Protein AF-A0A536B8F1-F1 (afdb_monomer_lite)

Sequence (92 aa):
MKQTAPPKICARPGCASSVKKATAKYCSISCCAIDPSRQERLRRQARRAPIIPLAHQLSIIFQVHPDIEASLDEQALGRDDIPAGLQRLRAV

pLDDT: mean 72.9, std 17.75, range [42.28, 95.75]

Foldseek 3Di:
DDDDPPFDAAPAPPGRDGDPDPPDRHNDPVSCVPRPVNVVVVVVVVVVDPPDPVVVVDPDPPPPDVCPVVVVVVVVPPDPPDPPVCPVVPPD

Secondary structure (DSSP, 8-state):
--PPPPPPBP-STT--PBPSSTT-SSSSHHHHHH-HHHHHHHHHHHHHS----HHHH--------TTHHHHHHHHHTT-----GGGGGGG--

Radius of gyration: 22.69 Å; chains: 1; bounding box: 39×27×69 Å

Structure (mmCIF, N/CA/C/O backbone):
data_AF-A0A536B8F1-F1
#
_entry.id   AF-A0A536B8F1-F1
#
loop_
_atom_site.group_PDB
_atom_site.id
_atom_site.type_symbol
_atom_site.label_atom_id
_atom_site.label_alt_id
_atom_site.label_comp_id
_atom_site.label_asym_id
_atom_site.label_entity_id
_atom_site.label_seq_id
_atom_site.pdbx_PDB_ins_code
_atom_site.Cartn_x
_atom_site.Cartn_y
_atom_site.Cartn_z
_atom_site.occupancy
_atom_site.B_iso_or_equiv
_atom_site.auth_seq_id
_atom_site.auth_comp_id
_atom_site.auth_asym_id
_atom_site.auth_atom_id
_atom_site.pdbx_PDB_model_num
ATOM 1 N N . MET A 1 1 ? -12.367 12.000 36.272 1.00 43.25 1 MET A N 1
ATOM 2 C CA . MET A 1 1 ? -12.507 10.806 35.408 1.00 43.25 1 MET A CA 1
ATOM 3 C C . MET A 1 1 ? -11.840 11.095 34.069 1.00 43.25 1 MET A C 1
ATOM 5 O O . MET A 1 1 ? -12.131 12.135 33.495 1.00 43.25 1 MET A O 1
ATOM 9 N N . LYS A 1 2 ? -10.889 10.269 33.610 1.00 58.91 2 LYS A N 1
ATOM 10 C CA . LYS A 1 2 ? -10.186 10.500 32.333 1.00 58.91 2 LYS A CA 1
ATOM 11 C C . LYS A 1 2 ? -11.095 10.058 31.182 1.00 58.91 2 LYS A C 1
ATOM 13 O O . LYS A 1 2 ? -11.334 8.866 31.017 1.00 58.91 2 LYS A O 1
ATOM 18 N N . GLN A 1 3 ? -11.629 11.015 30.425 1.00 57.25 3 GLN A N 1
ATOM 19 C CA . GLN A 1 3 ? -12.391 10.730 29.211 1.00 57.25 3 GLN A CA 1
ATOM 20 C C . GLN A 1 3 ? -11.461 10.055 28.199 1.00 57.25 3 GLN A C 1
ATOM 22 O O . GLN A 1 3 ? -10.460 10.629 27.773 1.00 57.25 3 GLN A O 1
ATOM 27 N N . THR A 1 4 ? -11.766 8.806 27.860 1.00 64.06 4 THR A N 1
ATOM 28 C CA . THR A 1 4 ? -11.025 8.065 26.839 1.00 64.06 4 THR A CA 1
ATOM 29 C C . THR A 1 4 ? -11.698 8.375 25.511 1.00 64.06 4 THR A C 1
ATOM 31 O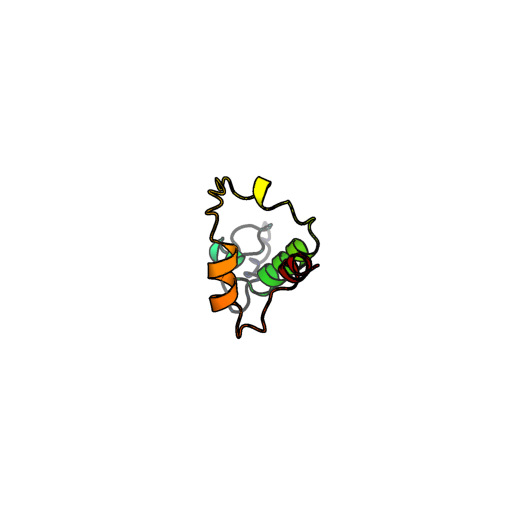 O . THR A 1 4 ? -12.896 8.139 25.367 1.00 64.06 4 THR A O 1
ATOM 34 N N . ALA A 1 5 ? -10.962 8.972 24.571 1.00 69.56 5 ALA A N 1
ATOM 35 C CA . ALA A 1 5 ? -11.503 9.296 23.255 1.00 69.56 5 ALA A CA 1
ATOM 36 C C . ALA A 1 5 ? -12.095 8.036 22.593 1.00 69.56 5 ALA A C 1
ATOM 38 O O . ALA A 1 5 ? -11.528 6.948 22.756 1.00 69.56 5 ALA A O 1
ATOM 39 N N . PRO A 1 6 ? -13.211 8.159 21.851 1.00 72.19 6 PRO A N 1
ATOM 40 C CA . PRO A 1 6 ? -13.846 7.015 21.215 1.00 72.19 6 PRO A CA 1
ATOM 41 C C . PRO A 1 6 ? -12.854 6.294 20.286 1.00 72.19 6 PRO A C 1
ATOM 43 O O . PRO A 1 6 ? -12.055 6.948 19.601 1.00 72.19 6 PRO A O 1
ATOM 46 N N . PRO A 1 7 ? -12.865 4.949 20.266 1.00 78.50 7 PRO A N 1
ATOM 47 C CA . PRO A 1 7 ? -11.927 4.182 19.464 1.00 78.50 7 PRO A CA 1
ATOM 48 C C . PRO A 1 7 ? -12.145 4.479 17.978 1.00 78.50 7 PRO A C 1
ATOM 50 O O . PRO A 1 7 ? -13.245 4.330 17.449 1.00 78.50 7 PRO A O 1
ATOM 53 N N . LYS A 1 8 ? -11.078 4.898 17.290 1.00 90.06 8 LYS A N 1
ATOM 54 C CA . LYS A 1 8 ? -11.105 5.145 15.842 1.00 90.06 8 LYS A CA 1
ATOM 55 C C . LYS A 1 8 ? -11.421 3.846 15.099 1.00 90.06 8 LYS A C 1
ATOM 57 O O . LYS A 1 8 ? -10.939 2.784 15.487 1.00 90.06 8 LYS A O 1
ATOM 62 N N . ILE A 1 9 ? -12.184 3.932 14.013 1.00 93.81 9 ILE A N 1
ATOM 63 C CA . ILE A 1 9 ? -12.495 2.789 13.144 1.00 93.81 9 ILE A CA 1
ATOM 64 C C . ILE A 1 9 ? -11.399 2.639 12.082 1.00 93.81 9 ILE A C 1
ATOM 66 O O . ILE A 1 9 ? -10.760 3.615 11.680 1.00 93.81 9 ILE A O 1
ATOM 70 N N . CYS A 1 10 ? -11.143 1.401 11.661 1.00 94.88 10 CYS A N 1
ATOM 71 C CA . CYS A 1 10 ? -10.221 1.089 10.578 1.00 94.88 10 CYS A CA 1
ATOM 72 C C . CYS A 1 10 ? -10.590 1.851 9.298 1.00 94.88 10 CYS A C 1
ATOM 74 O O . CYS A 1 10 ? -11.735 1.842 8.863 1.00 94.88 10 CYS A O 1
ATOM 76 N N . ALA A 1 11 ? -9.598 2.455 8.646 1.00 94.56 11 ALA A N 1
ATOM 77 C CA . ALA A 1 11 ? -9.836 3.205 7.416 1.00 94.56 11 ALA A CA 1
ATOM 78 C C . ALA A 1 11 ? -10.045 2.333 6.164 1.00 94.56 11 ALA A C 1
ATOM 80 O O . ALA A 1 11 ? -10.312 2.878 5.095 1.00 94.56 11 ALA A O 1
ATOM 81 N N . ARG A 1 12 ? -9.877 1.004 6.256 1.00 95.25 12 ARG A N 1
ATOM 82 C CA . ARG A 1 12 ? -10.090 0.116 5.108 1.00 95.25 12 ARG A CA 1
ATOM 83 C C . ARG A 1 12 ? -11.591 0.061 4.783 1.00 95.25 12 ARG A C 1
ATOM 85 O O . ARG A 1 12 ? -12.363 -0.297 5.675 1.00 95.25 12 ARG A O 1
ATOM 92 N N . PRO A 1 13 ? -12.005 0.302 3.526 1.00 92.38 13 PRO A N 1
ATOM 93 C CA . PRO A 1 13 ? -13.397 0.139 3.119 1.00 92.38 13 PRO A CA 1
ATOM 94 C C . PRO A 1 13 ? -13.924 -1.260 3.467 1.00 92.38 13 PRO A C 1
ATOM 96 O O . PRO A 1 13 ? -13.253 -2.264 3.220 1.00 92.38 13 PRO A O 1
ATOM 99 N N . GLY A 1 14 ? -15.104 -1.323 4.085 1.00 92.50 14 GLY A N 1
ATOM 100 C CA . GLY A 1 14 ? -15.718 -2.583 4.520 1.00 92.50 14 GLY A CA 1
ATOM 101 C C . GLY A 1 14 ? -15.111 -3.206 5.786 1.00 92.50 14 GLY A C 1
ATOM 102 O O . GLY A 1 14 ? -15.433 -4.344 6.116 1.00 92.50 14 GLY A O 1
ATOM 103 N N . CYS A 1 15 ? -14.234 -2.503 6.512 1.00 93.44 15 CYS A N 1
ATOM 104 C CA . CYS A 1 15 ? -13.728 -2.949 7.811 1.00 93.44 15 CYS A CA 1
ATOM 105 C C . CYS A 1 15 ? -14.325 -2.111 8.948 1.00 93.44 15 CYS A C 1
ATOM 107 O O . CYS A 1 15 ? -14.008 -0.936 9.080 1.00 93.44 15 CYS A O 1
ATOM 109 N N . ALA A 1 16 ? -15.136 -2.735 9.807 1.00 94.06 16 ALA A N 1
ATOM 110 C CA . ALA A 1 16 ? -15.738 -2.082 10.975 1.00 94.06 16 ALA A CA 1
ATOM 111 C C . ALA A 1 16 ? -14.914 -2.235 12.271 1.00 94.06 16 ALA A C 1
ATOM 113 O O . ALA A 1 16 ? -15.336 -1.803 13.340 1.00 94.06 16 ALA A O 1
ATOM 114 N N . SER A 1 17 ? -13.738 -2.869 12.210 1.00 93.81 17 SER A N 1
ATOM 115 C CA . SER A 1 17 ? -12.908 -3.108 13.394 1.00 93.81 17 SER A CA 1
ATOM 116 C C . SER A 1 17 ? -12.321 -1.809 13.952 1.00 93.81 17 SER A C 1
ATOM 118 O O . SER A 1 17 ? -11.898 -0.930 13.196 1.00 93.81 17 SER A O 1
ATOM 120 N N . SER A 1 18 ? -12.210 -1.720 15.278 1.00 93.50 18 SER A N 1
ATOM 121 C CA . SER A 1 18 ? -11.541 -0.608 15.949 1.00 93.50 18 SER A CA 1
ATOM 122 C C . SER A 1 18 ? -10.019 -0.663 15.785 1.00 93.50 18 SER A C 1
ATOM 124 O O . SER A 1 18 ? -9.395 -1.719 15.631 1.00 93.50 18 SER A O 1
ATOM 126 N N . VAL A 1 19 ? -9.400 0.511 15.809 1.00 93.94 19 VAL A N 1
ATOM 127 C CA . VAL A 1 19 ? -7.954 0.674 15.749 1.00 93.94 19 VAL A CA 1
ATOM 128 C C . VAL A 1 19 ? -7.382 0.646 17.163 1.00 93.94 19 VAL A C 1
ATOM 130 O O . VAL A 1 19 ? -7.777 1.423 18.026 1.00 93.94 19 VAL A O 1
ATOM 133 N N . LYS A 1 20 ? -6.390 -0.225 17.383 1.00 86.94 20 LYS A N 1
ATOM 134 C CA . LYS A 1 20 ? -5.769 -0.443 18.701 1.00 86.94 20 LYS A CA 1
ATOM 135 C C . LYS A 1 20 ? -4.970 0.756 19.227 1.00 86.94 20 LYS A C 1
ATOM 137 O O . LYS A 1 20 ? -4.862 0.933 20.432 1.00 86.94 20 LYS A O 1
ATOM 142 N N . LYS A 1 21 ? -4.350 1.541 18.338 1.00 87.06 21 LYS A N 1
ATOM 143 C CA . LYS A 1 21 ? -3.472 2.669 18.696 1.00 87.06 21 LYS A CA 1
ATOM 144 C C . LYS A 1 21 ? -4.071 3.979 18.204 1.00 87.06 21 LYS A C 1
ATOM 146 O O . LYS A 1 21 ? -4.476 4.062 17.050 1.00 87.06 21 LYS A O 1
ATOM 151 N N . ALA A 1 22 ? -4.021 5.025 19.026 1.00 85.06 22 ALA A N 1
ATOM 152 C CA . ALA A 1 22 ? -4.561 6.341 18.671 1.00 85.06 22 ALA A CA 1
ATOM 153 C C . ALA A 1 22 ? -3.936 6.947 17.393 1.00 85.06 22 ALA A C 1
ATOM 155 O O . ALA A 1 22 ? -4.605 7.696 16.676 1.00 85.06 22 ALA A O 1
ATOM 156 N N . THR A 1 23 ? -2.674 6.611 17.101 1.00 87.50 23 THR A N 1
ATOM 157 C CA . THR A 1 23 ? -1.925 7.055 15.911 1.00 87.50 23 THR A CA 1
ATOM 158 C C . THR A 1 23 ? -2.095 6.143 14.698 1.00 87.50 23 THR A C 1
ATOM 160 O O . THR A 1 23 ? -1.757 6.537 13.584 1.00 87.50 23 THR A O 1
ATOM 163 N N . ALA A 1 24 ? -2.596 4.920 14.883 1.00 90.75 24 ALA A N 1
ATOM 164 C CA . ALA A 1 24 ? -2.764 3.995 13.777 1.00 90.75 24 ALA A CA 1
ATOM 165 C C . ALA A 1 24 ? -4.000 4.364 12.943 1.00 90.75 24 ALA A C 1
ATOM 167 O O . ALA A 1 24 ? -4.975 4.933 13.433 1.00 90.75 24 ALA A O 1
ATOM 168 N N . LYS A 1 25 ? -3.941 4.023 11.655 1.00 92.75 25 LYS A N 1
ATOM 169 C CA . LYS A 1 25 ? -5.044 4.207 10.701 1.00 92.75 25 LYS A CA 1
ATOM 170 C C . LYS A 1 25 ? -5.800 2.901 10.412 1.00 92.75 25 LYS A C 1
ATOM 172 O O . LYS A 1 25 ? -6.969 2.927 10.041 1.00 92.75 25 LYS A O 1
ATOM 177 N N . TYR A 1 26 ? -5.139 1.758 10.587 1.00 95.50 26 TYR A N 1
ATOM 178 C CA . TYR A 1 26 ? -5.682 0.431 10.291 1.00 95.50 26 TYR A CA 1
ATOM 179 C C . TYR A 1 26 ? -5.693 -0.435 11.548 1.00 95.50 26 TYR A C 1
ATOM 181 O O . TYR A 1 26 ? -4.829 -0.289 12.414 1.00 95.50 26 TYR A O 1
ATOM 189 N N . CYS A 1 27 ? -6.640 -1.369 11.627 1.00 94.38 27 CYS A N 1
ATOM 190 C CA . CYS A 1 27 ? -6.705 -2.344 12.718 1.00 94.38 27 CYS A CA 1
ATOM 191 C C . CYS A 1 27 ? -5.592 -3.410 12.643 1.00 94.38 27 CYS A C 1
ATOM 193 O O . CYS A 1 27 ? -5.218 -3.979 13.668 1.00 94.38 27 CYS A O 1
ATOM 195 N N . SER A 1 28 ? -5.038 -3.661 11.449 1.00 94.31 28 SER A N 1
ATOM 196 C CA . SER A 1 28 ? -3.997 -4.661 11.188 1.00 94.31 28 SER A CA 1
ATOM 197 C C . SER A 1 28 ? -3.117 -4.289 9.986 1.00 94.31 28 SER A C 1
ATOM 199 O O . SER A 1 28 ? -3.492 -3.470 9.140 1.00 94.31 28 SER A O 1
ATOM 201 N N . ILE A 1 29 ? -1.957 -4.948 9.875 1.00 93.81 29 ILE A N 1
ATOM 202 C CA . ILE A 1 29 ? -1.086 -4.866 8.690 1.00 93.81 29 ILE A CA 1
ATOM 203 C C . ILE A 1 29 ? -1.806 -5.424 7.456 1.00 93.81 29 ILE A C 1
ATOM 205 O O . ILE A 1 29 ? -1.707 -4.837 6.382 1.00 93.81 29 ILE A O 1
ATOM 209 N N . SER A 1 30 ? -2.600 -6.491 7.610 1.00 95.12 30 SER A N 1
ATOM 210 C CA . SER A 1 30 ? -3.385 -7.057 6.507 1.00 95.12 30 SER A CA 1
ATOM 211 C C . SER A 1 30 ? -4.353 -6.035 5.908 1.00 95.12 30 SER A C 1
ATOM 213 O O . SER A 1 30 ? -4.362 -5.855 4.695 1.00 95.12 30 SER A O 1
ATOM 215 N N .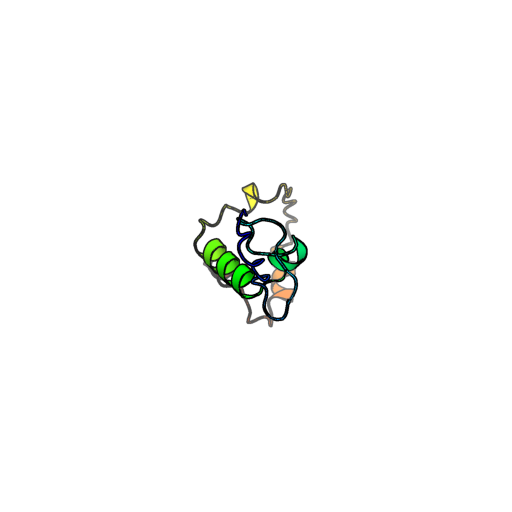 CYS A 1 31 ? -5.082 -5.273 6.736 1.00 95.75 31 CYS A N 1
ATOM 216 C CA . CYS A 1 31 ? -5.969 -4.216 6.244 1.00 95.75 31 CYS A CA 1
ATOM 217 C C . CYS A 1 31 ? -5.209 -3.086 5.535 1.00 95.75 31 CYS A C 1
ATOM 219 O O . CYS A 1 31 ? -5.711 -2.531 4.564 1.00 95.75 31 CYS A O 1
ATOM 221 N N . CYS A 1 32 ? -4.000 -2.763 5.999 1.00 94.62 32 CYS A N 1
ATOM 222 C CA . CYS A 1 32 ? -3.122 -1.780 5.363 1.00 94.62 32 CYS A CA 1
ATOM 223 C C . CYS A 1 32 ? -2.604 -2.258 3.991 1.00 94.62 32 CYS A C 1
ATOM 225 O O . CYS A 1 32 ? -2.414 -1.452 3.078 1.00 94.62 32 CYS A O 1
ATOM 227 N N . ALA A 1 33 ? -2.356 -3.560 3.839 1.00 93.25 33 ALA A N 1
ATOM 228 C CA . ALA A 1 33 ? -1.851 -4.146 2.600 1.00 93.25 33 ALA A CA 1
ATOM 229 C C . ALA A 1 33 ? -2.925 -4.216 1.501 1.00 93.25 33 ALA A C 1
ATOM 231 O O . ALA A 1 33 ? -2.615 -3.971 0.337 1.00 93.25 33 ALA A O 1
ATOM 232 N N . ILE A 1 34 ? -4.178 -4.503 1.870 1.00 94.88 34 ILE A N 1
ATOM 233 C CA . ILE A 1 34 ? -5.287 -4.700 0.919 1.00 94.88 34 ILE A CA 1
ATOM 234 C C . ILE A 1 34 ? -6.157 -3.453 0.694 1.00 94.88 34 ILE A C 1
ATOM 236 O O . ILE A 1 34 ? -7.123 -3.523 -0.057 1.00 94.88 34 ILE A O 1
ATOM 240 N N . ASP A 1 35 ? -5.870 -2.322 1.350 1.00 95.56 35 ASP A N 1
ATOM 241 C CA . ASP A 1 35 ? -6.621 -1.078 1.133 1.00 95.56 35 ASP A CA 1
ATOM 242 C C . ASP A 1 35 ? -6.408 -0.567 -0.310 1.00 95.56 35 ASP A C 1
ATOM 244 O O . ASP A 1 35 ? -5.289 -0.153 -0.648 1.00 95.56 35 ASP A O 1
ATOM 248 N N . PRO A 1 36 ? -7.463 -0.541 -1.153 1.00 92.81 36 PRO A N 1
ATOM 249 C CA . PRO A 1 36 ? -7.343 -0.154 -2.556 1.00 92.81 36 PRO A CA 1
ATOM 250 C C . PRO A 1 36 ? -6.880 1.298 -2.721 1.00 92.81 36 PRO A C 1
ATOM 252 O O . PRO A 1 36 ? -6.058 1.589 -3.591 1.00 92.81 36 PRO A O 1
ATOM 255 N N . SER A 1 37 ? -7.322 2.206 -1.845 1.00 92.81 37 SER A N 1
ATOM 256 C CA . SER A 1 37 ? -6.937 3.623 -1.897 1.00 92.81 37 SER A CA 1
ATOM 257 C C . SER A 1 37 ? -5.448 3.799 -1.611 1.00 92.81 37 SER A C 1
ATOM 259 O O . SER A 1 37 ? -4.756 4.607 -2.240 1.00 92.81 37 SER A O 1
ATOM 261 N N . ARG A 1 38 ? -4.922 3.018 -0.659 1.00 93.50 38 ARG A N 1
ATOM 262 C CA . ARG A 1 38 ? -3.492 3.019 -0.342 1.00 93.50 38 ARG A CA 1
ATOM 263 C C . ARG A 1 38 ? -2.673 2.417 -1.479 1.00 93.50 38 ARG A C 1
ATOM 265 O O . ARG A 1 38 ? -1.644 3.001 -1.821 1.00 93.50 38 ARG A O 1
ATOM 272 N N . GLN A 1 39 ? -3.110 1.294 -2.047 1.00 93.31 39 GLN A N 1
ATOM 273 C CA . GLN A 1 39 ? -2.421 0.659 -3.172 1.00 93.31 39 GLN A CA 1
ATOM 274 C C . GLN A 1 3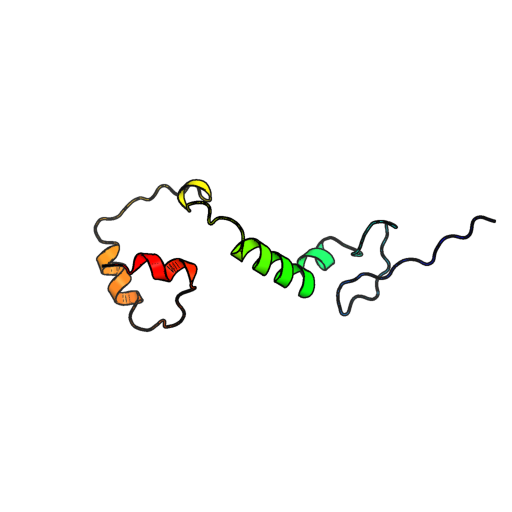9 ? -2.336 1.593 -4.379 1.00 93.31 39 GLN A C 1
ATOM 276 O O . GLN A 1 39 ? -1.259 1.755 -4.944 1.00 93.31 39 GLN A O 1
ATOM 281 N N . GLU A 1 40 ? -3.431 2.264 -4.733 1.00 92.62 40 GLU A N 1
ATOM 282 C CA . GLU A 1 40 ? -3.445 3.202 -5.856 1.00 92.62 40 GLU A CA 1
ATOM 283 C C . GLU A 1 40 ? -2.487 4.378 -5.633 1.00 92.62 40 GLU A C 1
ATOM 285 O O . GLU A 1 40 ? -1.692 4.729 -6.507 1.00 92.62 40 GLU A O 1
ATOM 290 N N . ARG A 1 41 ? -2.471 4.941 -4.421 1.00 92.44 41 ARG A N 1
ATOM 291 C CA . ARG A 1 41 ? -1.508 5.990 -4.067 1.00 92.44 41 ARG A CA 1
ATOM 292 C C . ARG A 1 41 ? -0.060 5.510 -4.201 1.00 92.44 41 ARG A C 1
ATOM 294 O O . ARG A 1 41 ? 0.763 6.243 -4.746 1.00 92.44 41 ARG A O 1
ATOM 301 N N . LEU A 1 42 ? 0.245 4.299 -3.732 1.00 90.56 42 LEU A N 1
ATOM 302 C CA . LEU A 1 42 ? 1.579 3.706 -3.863 1.00 90.56 42 LEU A CA 1
ATOM 303 C C . LEU A 1 42 ? 1.955 3.476 -5.332 1.00 90.56 42 LEU A C 1
ATOM 305 O O . LEU A 1 42 ? 3.070 3.810 -5.721 1.00 90.56 42 LEU A O 1
ATOM 309 N N . ARG A 1 43 ? 1.025 2.996 -6.172 1.00 88.88 43 ARG A N 1
ATOM 310 C CA . ARG A 1 43 ? 1.249 2.850 -7.622 1.00 88.88 43 ARG A CA 1
ATOM 311 C C . ARG A 1 43 ? 1.577 4.190 -8.278 1.00 88.88 43 ARG A C 1
ATOM 313 O O . ARG A 1 43 ? 2.531 4.274 -9.047 1.00 88.88 43 ARG A O 1
ATOM 320 N N . ARG A 1 44 ? 0.839 5.255 -7.951 1.00 90.25 44 ARG A N 1
ATOM 321 C CA . ARG A 1 44 ? 1.119 6.609 -8.467 1.00 90.25 44 ARG A CA 1
ATOM 322 C C . ARG A 1 44 ? 2.475 7.138 -8.015 1.00 90.25 44 ARG A C 1
ATOM 324 O O . ARG A 1 44 ? 3.163 7.775 -8.805 1.00 90.25 44 ARG A O 1
ATOM 331 N N . GLN A 1 45 ? 2.859 6.878 -6.767 1.00 86.81 45 GLN A N 1
ATOM 332 C CA . GLN A 1 45 ? 4.179 7.251 -6.257 1.00 86.81 45 GLN A CA 1
ATOM 333 C C . GLN A 1 45 ? 5.291 6.484 -6.976 1.00 86.81 45 GLN A C 1
ATOM 335 O O . GLN A 1 45 ? 6.249 7.106 -7.417 1.00 86.81 45 GLN A O 1
ATOM 340 N N . ALA A 1 46 ? 5.128 5.175 -7.178 1.00 81.25 46 ALA A N 1
ATOM 341 C CA . ALA A 1 46 ? 6.091 4.352 -7.906 1.00 81.25 46 ALA A CA 1
ATOM 342 C C . ALA A 1 46 ? 6.274 4.813 -9.361 1.00 81.25 46 ALA A C 1
ATOM 344 O O . ALA A 1 46 ? 7.397 4.858 -9.844 1.00 81.25 46 ALA A O 1
ATOM 345 N N . ARG A 1 47 ? 5.200 5.245 -10.038 1.00 80.94 47 ARG A N 1
ATOM 346 C CA . ARG A 1 47 ? 5.281 5.818 -11.397 1.00 80.94 47 ARG A CA 1
ATOM 347 C C . ARG A 1 47 ? 6.060 7.134 -11.471 1.00 80.94 47 ARG A C 1
ATOM 349 O O . ARG A 1 47 ? 6.553 7.479 -12.535 1.00 80.94 47 ARG A O 1
ATOM 356 N N . ARG A 1 48 ? 6.106 7.894 -10.373 1.00 80.56 48 ARG A N 1
ATOM 357 C CA . ARG A 1 48 ? 6.838 9.168 -10.282 1.00 80.56 48 ARG A CA 1
ATOM 358 C C . ARG A 1 48 ? 8.256 8.997 -9.753 1.00 80.56 48 ARG A C 1
ATOM 360 O O . ARG A 1 48 ? 9.046 9.929 -9.858 1.00 80.56 48 ARG A O 1
ATOM 367 N N . ALA A 1 49 ? 8.555 7.858 -9.136 1.00 72.81 49 ALA A N 1
ATOM 368 C CA . ALA A 1 49 ? 9.891 7.573 -8.656 1.00 72.81 49 ALA A CA 1
ATOM 369 C C . ALA A 1 49 ? 10.840 7.430 -9.856 1.00 72.81 49 ALA A C 1
ATOM 371 O O . ALA A 1 49 ? 10.422 6.924 -10.902 1.00 72.81 49 ALA A O 1
ATOM 372 N N . PRO A 1 50 ? 12.104 7.867 -9.726 1.00 69.69 50 PRO A N 1
ATOM 373 C CA . PRO A 1 50 ? 13.103 7.585 -10.742 1.00 69.69 50 PRO A CA 1
ATOM 374 C C . PRO A 1 50 ? 13.149 6.075 -10.969 1.00 69.69 50 PRO A C 1
ATOM 376 O O . PRO A 1 50 ? 13.233 5.293 -10.018 1.00 69.69 50 PRO A O 1
ATOM 379 N N . ILE A 1 51 ? 13.045 5.676 -12.236 1.00 67.94 51 ILE A N 1
ATOM 380 C CA . ILE A 1 51 ? 13.185 4.280 -12.634 1.00 67.94 51 ILE A CA 1
ATOM 381 C C . ILE A 1 51 ? 14.635 3.913 -12.336 1.00 67.94 51 ILE A C 1
ATOM 383 O O . ILE A 1 51 ? 15.549 4.334 -13.043 1.00 67.94 51 ILE A O 1
ATOM 387 N N . ILE A 1 52 ? 14.849 3.189 -11.241 1.00 64.00 52 ILE A N 1
ATOM 388 C CA . ILE A 1 52 ? 16.164 2.643 -10.931 1.00 64.00 52 ILE A CA 1
ATOM 389 C C . ILE A 1 52 ? 16.455 1.598 -12.017 1.00 64.00 52 ILE A C 1
ATOM 391 O O . ILE A 1 52 ? 15.591 0.752 -12.262 1.00 64.00 52 ILE A O 1
ATOM 395 N N . PRO A 1 53 ? 17.625 1.642 -12.677 1.00 61.84 53 PRO A N 1
ATOM 396 C CA . PRO A 1 53 ? 18.003 0.628 -13.652 1.00 61.84 53 PRO A CA 1
ATOM 397 C C . PRO A 1 53 ? 17.821 -0.777 -13.067 1.00 61.84 53 PRO A C 1
ATOM 399 O O . PRO A 1 53 ? 18.250 -1.035 -11.941 1.00 61.84 53 PRO A O 1
ATOM 402 N N . LEU A 1 54 ? 17.197 -1.683 -13.829 1.00 59.44 54 LEU A N 1
ATOM 403 C CA . LEU A 1 54 ? 16.904 -3.067 -13.416 1.00 59.44 54 LEU A CA 1
ATOM 404 C C . LEU A 1 54 ? 18.134 -3.791 -12.845 1.00 59.44 54 LEU A C 1
ATOM 406 O O . LEU A 1 54 ? 18.006 -4.548 -11.886 1.00 59.44 54 LEU A O 1
ATOM 410 N N . ALA A 1 55 ? 19.324 -3.480 -13.373 1.00 61.16 55 ALA A N 1
ATOM 411 C CA . ALA A 1 55 ? 20.613 -3.992 -12.908 1.00 61.16 55 ALA A CA 1
ATOM 412 C C . ALA A 1 55 ? 20.904 -3.715 -11.419 1.00 61.16 55 ALA A C 1
ATOM 414 O O . ALA A 1 55 ? 21.662 -4.448 -10.796 1.00 61.16 55 ALA A O 1
ATOM 415 N N . HIS A 1 56 ? 20.314 -2.668 -10.835 1.00 61.53 56 HIS A N 1
ATOM 416 C CA . HIS A 1 56 ? 20.464 -2.338 -9.413 1.00 61.53 56 HIS A CA 1
ATOM 417 C C . HIS A 1 56 ? 19.297 -2.851 -8.556 1.00 61.53 56 HIS A C 1
ATOM 419 O O . HIS A 1 56 ? 19.374 -2.813 -7.331 1.00 61.53 56 HIS A O 1
ATOM 425 N N . GLN A 1 57 ? 18.193 -3.278 -9.177 1.00 62.38 57 GLN A N 1
ATOM 426 C CA . GLN A 1 57 ? 16.995 -3.744 -8.471 1.00 62.38 57 GLN A CA 1
ATOM 427 C C . GLN A 1 57 ? 16.988 -5.258 -8.267 1.00 62.38 57 GLN A C 1
ATOM 429 O O . GLN A 1 57 ? 16.355 -5.748 -7.332 1.00 62.38 57 GLN A O 1
ATOM 434 N N . LEU A 1 58 ? 17.670 -5.997 -9.140 1.00 56.53 58 LEU A N 1
ATOM 435 C CA . LEU A 1 58 ? 17.711 -7.448 -9.121 1.00 56.53 58 LEU A CA 1
ATOM 436 C C . LEU A 1 58 ? 19.161 -7.893 -9.318 1.00 56.53 58 LEU A C 1
ATOM 438 O O . LEU A 1 58 ? 19.802 -7.504 -10.291 1.00 56.53 58 LEU A O 1
ATOM 442 N N . SER A 1 59 ? 19.676 -8.744 -8.431 1.00 57.16 59 SER A N 1
ATOM 443 C CA . SER A 1 59 ? 20.925 -9.482 -8.653 1.00 57.16 59 SER A CA 1
ATOM 444 C C . SER A 1 59 ? 20.682 -10.601 -9.672 1.00 57.16 59 SER A C 1
ATOM 446 O O . SER A 1 59 ? 20.738 -11.785 -9.345 1.00 57.16 59 SER A O 1
ATOM 448 N N . ILE A 1 60 ? 20.318 -10.218 -10.897 1.00 55.12 60 ILE A N 1
ATOM 449 C CA . ILE A 1 60 ? 20.164 -11.122 -12.035 1.00 55.12 60 ILE A CA 1
ATOM 450 C C . ILE A 1 60 ? 21.493 -11.124 -12.775 1.00 55.12 60 ILE A C 1
ATOM 452 O O . ILE A 1 60 ? 21.898 -10.120 -13.358 1.00 55.12 60 ILE A O 1
ATOM 456 N N . ILE A 1 61 ? 22.171 -12.268 -12.758 1.00 57.31 61 ILE A N 1
ATOM 457 C CA . ILE A 1 61 ? 23.232 -12.548 -13.719 1.00 57.31 61 ILE A CA 1
ATOM 458 C C . ILE A 1 61 ? 22.523 -12.701 -15.066 1.00 57.31 61 ILE A C 1
ATOM 460 O O . ILE A 1 61 ? 21.882 -13.721 -15.313 1.00 57.31 61 ILE A O 1
ATOM 464 N N . PHE A 1 62 ? 22.580 -11.673 -15.913 1.00 53.25 62 PHE A N 1
ATOM 465 C CA . PHE A 1 62 ? 22.136 -11.785 -17.298 1.00 53.25 62 PHE A CA 1
ATOM 466 C C . PHE A 1 62 ? 23.097 -12.733 -18.020 1.00 53.25 62 PHE A C 1
ATOM 468 O O . PHE A 1 62 ? 24.139 -12.322 -18.524 1.00 53.25 62 PHE A O 1
ATOM 475 N N . GLN A 1 63 ? 22.764 -14.023 -18.044 1.00 53.69 63 GLN A N 1
ATOM 476 C CA . GLN A 1 63 ? 23.324 -14.931 -19.034 1.00 53.69 63 GLN A CA 1
ATOM 477 C C . GLN A 1 63 ? 22.652 -14.579 -20.360 1.00 53.69 63 GLN A C 1
ATOM 479 O O . GLN A 1 63 ? 21.553 -15.042 -20.656 1.00 53.69 63 GLN A O 1
ATOM 484 N N . VAL A 1 64 ? 23.268 -13.663 -21.107 1.00 54.84 64 VAL A N 1
ATOM 485 C CA . VAL A 1 64 ? 22.821 -13.298 -22.452 1.00 54.84 64 VAL A CA 1
ATOM 486 C C . VAL A 1 64 ? 23.063 -14.515 -23.343 1.00 54.84 64 VAL A C 1
ATOM 488 O O . VAL A 1 64 ? 24.181 -14.751 -23.793 1.00 54.84 64 VAL A O 1
ATOM 491 N N . HIS A 1 65 ? 22.034 -15.340 -23.530 1.00 55.53 65 HIS A N 1
ATOM 492 C CA . HIS A 1 65 ? 22.055 -16.378 -24.551 1.00 55.53 65 HIS A CA 1
ATOM 493 C C . HIS A 1 65 ? 22.009 -15.675 -25.923 1.00 55.53 65 HIS A C 1
ATOM 495 O O . HIS A 1 65 ? 21.176 -14.784 -26.104 1.00 55.53 65 HIS A O 1
ATOM 501 N N . PRO A 1 66 ? 22.886 -16.019 -26.881 1.00 58.31 66 PRO A N 1
ATOM 502 C CA . PRO A 1 66 ? 22.995 -15.312 -28.164 1.00 58.31 66 PRO A CA 1
ATOM 503 C C . PRO A 1 66 ? 21.692 -15.305 -28.987 1.00 58.31 66 PRO A C 1
ATOM 505 O O . PRO A 1 66 ? 21.492 -14.408 -29.795 1.00 58.31 66 PRO A O 1
ATOM 508 N N . ASP A 1 67 ? 20.777 -16.241 -28.717 1.00 55.75 67 ASP A N 1
ATOM 509 C CA . ASP A 1 67 ? 19.503 -16.400 -29.439 1.00 55.75 67 ASP A CA 1
ATOM 510 C C . ASP A 1 67 ? 18.276 -15.757 -28.755 1.00 55.75 67 ASP A C 1
ATOM 512 O O . ASP A 1 67 ? 17.137 -16.083 -29.093 1.00 55.75 67 ASP A O 1
ATOM 516 N N . ILE A 1 68 ? 18.454 -14.872 -27.764 1.00 57.50 68 ILE A N 1
ATOM 517 C CA . ILE A 1 68 ? 17.312 -14.246 -27.060 1.00 57.50 68 ILE A CA 1
ATOM 518 C C . ILE A 1 68 ? 16.449 -13.409 -28.013 1.00 57.50 68 ILE A C 1
ATOM 520 O O . ILE A 1 68 ? 15.225 -13.502 -27.950 1.00 57.50 68 ILE A O 1
ATOM 524 N N . GLU A 1 69 ? 17.069 -12.642 -28.911 1.00 55.50 69 GLU A N 1
ATOM 525 C CA . GLU A 1 69 ? 16.354 -11.800 -29.881 1.00 55.50 69 GLU A CA 1
ATOM 526 C C . GLU A 1 69 ? 15.429 -12.644 -30.781 1.00 55.50 69 GLU A C 1
ATOM 528 O O . GLU A 1 69 ? 14.259 -12.313 -30.951 1.00 55.50 69 GLU A O 1
ATOM 533 N N . ALA A 1 70 ? 15.898 -13.811 -31.243 1.00 56.97 70 ALA A N 1
ATOM 534 C CA . ALA A 1 70 ? 15.115 -14.723 -32.082 1.00 56.97 70 ALA A CA 1
ATOM 535 C C . ALA A 1 70 ? 13.933 -15.381 -31.341 1.00 56.97 70 ALA A C 1
ATOM 537 O O . ALA A 1 70 ? 12.918 -15.705 -31.950 1.00 56.97 70 ALA A O 1
ATOM 538 N N . SER A 1 71 ? 14.045 -15.576 -30.023 1.00 54.44 71 SER A N 1
ATOM 539 C CA . SER A 1 71 ? 12.979 -16.162 -29.195 1.00 54.44 71 SER A CA 1
ATOM 540 C C . SER A 1 71 ? 11.892 -15.141 -28.820 1.00 54.44 71 SER A C 1
ATOM 542 O O . SER A 1 71 ? 10.736 -15.502 -28.591 1.00 54.44 71 SER A O 1
ATOM 544 N N . LEU A 1 72 ? 12.242 -13.850 -28.771 1.00 55.44 72 LEU A N 1
ATOM 545 C CA . LEU A 1 72 ? 11.311 -12.769 -28.441 1.00 55.44 72 LEU A CA 1
ATOM 546 C C . LEU 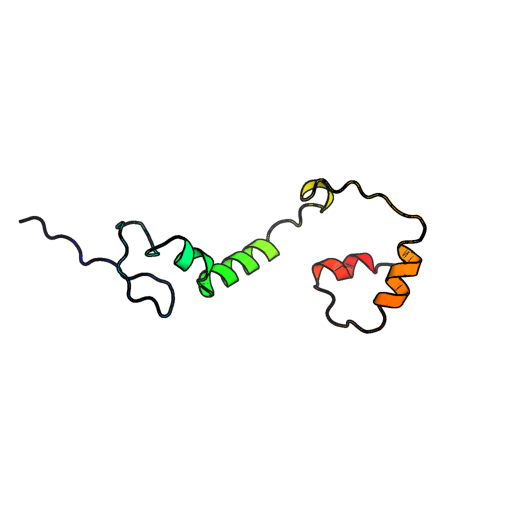A 1 72 ? 10.423 -12.358 -29.624 1.00 55.44 72 LEU A C 1
ATOM 548 O O . LEU A 1 72 ? 9.270 -11.985 -29.390 1.00 55.44 72 LEU A O 1
ATOM 552 N N . ASP A 1 73 ? 10.913 -12.463 -30.862 1.00 55.88 73 ASP A N 1
ATOM 553 C CA . ASP A 1 73 ? 10.136 -12.133 -32.067 1.00 55.88 73 ASP A CA 1
ATOM 554 C C . ASP A 1 73 ? 8.896 -13.029 -32.225 1.00 55.88 73 ASP A C 1
ATOM 556 O O . ASP A 1 73 ? 7.790 -12.531 -32.452 1.00 55.88 73 ASP A O 1
ATOM 560 N N . GLU A 1 74 ? 9.032 -14.332 -31.969 1.00 55.75 74 GLU A N 1
ATOM 561 C CA . GLU A 1 74 ? 7.917 -15.290 -32.029 1.00 55.75 74 GLU A CA 1
ATOM 562 C C . GLU A 1 74 ? 6.852 -15.028 -30.945 1.00 55.75 74 GLU A C 1
ATOM 564 O O . GLU A 1 74 ? 5.677 -15.360 -31.112 1.00 55.75 74 GLU A O 1
ATOM 569 N N . GLN A 1 75 ? 7.235 -14.404 -29.825 1.00 53.12 75 GLN A N 1
ATOM 570 C CA . GLN A 1 75 ? 6.347 -14.158 -28.683 1.00 53.12 75 GLN A CA 1
ATOM 571 C C . GLN A 1 75 ? 5.743 -12.739 -28.667 1.00 53.12 75 GLN A C 1
ATOM 573 O O . GLN A 1 75 ? 4.801 -12.477 -27.911 1.00 53.12 75 GLN A O 1
ATOM 578 N N . ALA A 1 76 ? 6.259 -11.826 -29.499 1.00 52.50 76 ALA A N 1
ATOM 579 C CA . ALA A 1 76 ? 5.821 -10.431 -29.598 1.00 52.50 76 ALA A CA 1
ATOM 580 C C . ALA A 1 76 ? 4.684 -10.198 -30.613 1.00 52.50 76 ALA A C 1
ATOM 582 O O . ALA A 1 76 ? 4.049 -9.136 -30.589 1.00 52.50 76 ALA A O 1
ATOM 583 N N . LEU A 1 77 ? 4.381 -11.182 -31.465 1.00 48.38 77 LEU A N 1
ATOM 584 C CA . LEU A 1 77 ? 3.228 -11.177 -32.369 1.00 48.38 77 LEU A CA 1
ATOM 585 C C . LEU A 1 77 ? 1.921 -11.376 -31.579 1.00 48.38 77 LEU A C 1
ATOM 587 O O . LEU A 1 77 ? 1.396 -12.479 -31.463 1.00 48.38 77 LEU A O 1
ATOM 591 N N . GLY A 1 78 ? 1.381 -10.289 -31.019 1.00 54.25 78 GLY A N 1
ATOM 592 C CA . GLY A 1 78 ? -0.021 -10.246 -30.573 1.00 54.25 78 GLY A CA 1
ATOM 593 C C . GLY A 1 78 ? -0.301 -9.708 -29.170 1.00 54.25 78 GLY A C 1
ATOM 594 O O . GLY A 1 78 ? -1.399 -9.924 -28.662 1.00 54.25 78 GLY A O 1
ATOM 595 N N . ARG A 1 79 ? 0.639 -9.015 -28.513 1.00 52.84 79 ARG A N 1
ATOM 596 C CA . ARG A 1 79 ? 0.351 -8.317 -27.245 1.00 52.84 79 ARG A CA 1
ATOM 597 C C . ARG A 1 79 ? 0.489 -6.805 -27.3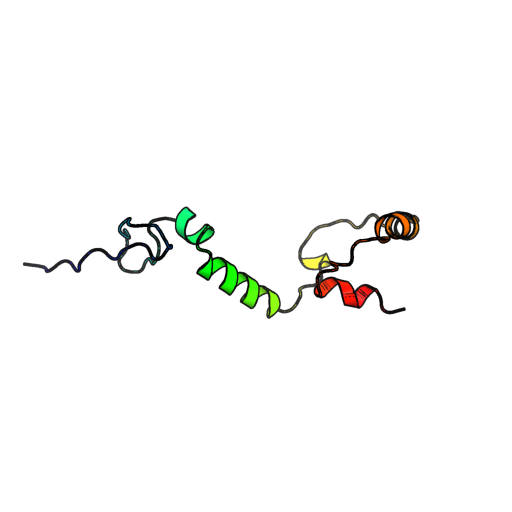93 1.00 52.84 79 ARG A C 1
ATOM 599 O O . ARG A 1 79 ? 1.570 -6.254 -27.213 1.00 52.84 79 ARG A O 1
ATOM 606 N N . ASP A 1 80 ? -0.640 -6.151 -27.654 1.00 56.50 80 ASP A N 1
ATOM 607 C CA . ASP A 1 80 ? -0.782 -4.687 -27.679 1.00 56.50 80 ASP A CA 1
ATOM 608 C C . ASP A 1 80 ? -0.655 -4.023 -26.290 1.00 56.50 80 ASP A C 1
ATOM 610 O O . ASP A 1 80 ? -0.509 -2.806 -26.187 1.00 56.50 80 ASP A O 1
ATOM 614 N N . ASP A 1 81 ? -0.622 -4.798 -25.202 1.00 61.03 81 ASP A N 1
ATOM 615 C CA . ASP A 1 81 ? -0.484 -4.283 -23.834 1.00 61.03 81 ASP A CA 1
ATOM 616 C C . ASP A 1 81 ? 0.982 -4.218 -23.373 1.00 61.03 81 ASP A C 1
ATOM 618 O O . ASP A 1 81 ? 1.379 -4.822 -22.371 1.00 61.03 81 ASP A O 1
ATOM 622 N N . ILE A 1 82 ? 1.819 -3.469 -24.094 1.00 57.75 82 ILE A N 1
ATOM 623 C CA . ILE A 1 82 ? 3.174 -3.158 -23.621 1.00 57.75 82 ILE A CA 1
ATOM 624 C C . ILE A 1 82 ? 3.060 -2.083 -22.529 1.00 57.75 82 ILE A C 1
ATOM 626 O O . ILE A 1 82 ? 2.667 -0.949 -22.826 1.00 57.75 82 ILE A O 1
ATOM 630 N N . PRO A 1 83 ? 3.419 -2.369 -21.260 1.00 59.84 83 PRO A N 1
ATOM 631 C CA . PRO A 1 83 ? 3.392 -1.351 -20.220 1.00 59.84 83 PRO A CA 1
ATOM 632 C C . PRO A 1 83 ? 4.341 -0.214 -20.609 1.00 59.84 83 PRO A C 1
ATOM 634 O O . PRO A 1 83 ? 5.469 -0.462 -21.025 1.00 59.84 83 PRO A O 1
ATOM 637 N N . ALA A 1 84 ? 3.898 1.035 -20.440 1.00 58.34 84 ALA A N 1
ATOM 638 C CA . ALA A 1 84 ? 4.573 2.237 -20.951 1.00 58.34 84 ALA A CA 1
ATOM 639 C C . ALA A 1 84 ? 6.088 2.327 -20.651 1.00 58.34 84 ALA A C 1
ATOM 641 O O . ALA A 1 84 ? 6.831 2.961 -21.392 1.00 58.34 84 ALA A O 1
ATOM 642 N N . GLY A 1 85 ? 6.570 1.670 -19.589 1.00 59.59 85 GLY A N 1
ATOM 643 C CA . GLY A 1 85 ? 7.996 1.592 -19.256 1.00 59.59 85 GLY A CA 1
ATOM 644 C C . GLY A 1 85 ? 8.860 0.784 -20.236 1.00 59.59 85 GLY A C 1
ATOM 645 O O . GLY A 1 85 ? 10.063 1.015 -20.286 1.00 59.5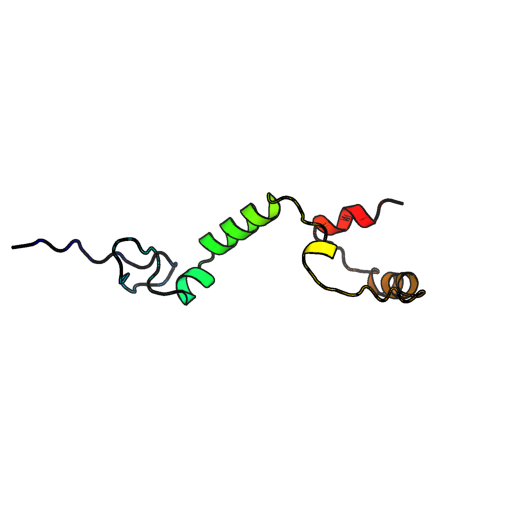9 85 GLY A O 1
ATOM 646 N N . LEU A 1 86 ? 8.273 -0.120 -21.028 1.00 56.03 86 LEU A N 1
ATOM 647 C CA . LEU A 1 86 ? 8.976 -0.979 -21.992 1.00 56.03 86 LEU A CA 1
ATOM 648 C C . LEU A 1 86 ? 8.936 -0.450 -23.435 1.00 56.03 86 LEU A C 1
ATOM 650 O O . LEU A 1 86 ? 9.629 -0.977 -24.298 1.00 56.03 86 LEU A O 1
ATOM 654 N N . GLN A 1 87 ? 8.192 0.626 -23.709 1.00 59.28 87 GLN A N 1
ATOM 655 C CA . GLN A 1 87 ? 8.091 1.205 -25.058 1.00 59.28 87 GLN A CA 1
ATOM 656 C C . GLN A 1 87 ? 9.410 1.822 -25.556 1.00 59.28 87 GLN A C 1
ATOM 658 O O . GLN A 1 87 ? 9.633 1.921 -26.757 1.00 59.28 87 GLN A O 1
ATOM 663 N N . ARG A 1 88 ? 10.307 2.218 -24.644 1.00 55.94 88 ARG A N 1
ATOM 664 C CA . ARG A 1 88 ? 11.580 2.886 -24.976 1.00 55.94 88 ARG A CA 1
ATOM 665 C C . ARG A 1 88 ? 12.667 1.952 -25.506 1.00 55.94 88 ARG A C 1
ATOM 667 O O . ARG A 1 88 ? 13.644 2.440 -26.056 1.00 55.94 88 ARG A O 1
ATOM 674 N N . LEU A 1 89 ? 12.502 0.640 -25.341 1.00 55.44 89 LEU A N 1
ATOM 675 C CA . LEU A 1 89 ? 13.445 -0.364 -25.842 1.00 55.44 89 LEU A CA 1
ATOM 676 C C . LEU A 1 89 ? 13.191 -0.731 -27.315 1.00 55.44 89 LEU A C 1
ATOM 678 O O . LEU A 1 89 ? 13.969 -1.477 -27.888 1.00 55.44 89 LEU A O 1
ATOM 682 N N . ARG A 1 90 ? 12.130 -0.190 -27.937 1.00 51.28 90 ARG A N 1
ATOM 683 C CA . ARG A 1 90 ? 11.826 -0.339 -29.373 1.00 51.28 90 ARG A CA 1
ATOM 684 C C . ARG A 1 90 ? 12.406 0.775 -30.256 1.00 51.28 90 ARG A C 1
ATOM 686 O O . ARG A 1 90 ? 12.023 0.883 -31.416 1.00 51.28 90 ARG A O 1
ATOM 693 N N . ALA A 1 91 ? 13.273 1.635 -29.723 1.00 42.28 91 ALA A N 1
ATOM 694 C CA . ALA A 1 91 ? 13.959 2.622 -30.549 1.00 42.28 91 ALA A CA 1
ATOM 695 C C . ALA A 1 91 ? 15.035 1.912 -31.386 1.00 42.28 91 ALA A C 1
ATOM 697 O O . ALA A 1 91 ? 16.109 1.604 -30.874 1.00 42.28 91 ALA A O 1
ATOM 698 N N . VAL A 1 92 ? 14.673 1.612 -32.637 1.00 42.72 92 VAL A N 1
ATOM 699 C CA . VAL A 1 92 ? 15.585 1.312 -33.752 1.00 42.72 92 VAL A CA 1
ATOM 700 C C . VAL A 1 92 ? 16.373 2.567 -34.108 1.00 42.72 92 VAL A C 1
ATOM 702 O O . VAL A 1 92 ? 15.749 3.656 -34.118 1.00 42.72 92 VAL A O 1
#